Protein AF-A0A968T0X5-F1 (afdb_monomer)

Foldseek 3Di:
DVLVVLCVVCVVVVVVVCVDPLNVLLLDPPNDLVSVLLVLLQCLQQQVVQLVCLVVLDDCVVLVHDSVLLRLNVLSQQLQCLSVVHPVSNVSRHHDPDHDDRNHPVSSLSVSLVSLVVLVVLLSSLVSCCVVPVDDSNRRSVRNCSPPVCSVVSNVVSVVSVVVD

Secondary structure (DSSP, 8-state):
-HHHHHHHHHHHHHHHHHHSHHHHHHHSTT--HHHHHHHHHHHHHHHHHHHHHHHTTS-SGGGT--SGGG--HHHHHHHHHHHHTSGGGGGGPPP---PPP--SHHHHHHHHHHHHHHHHHHHHHHHHHHHHH---GGGT-TGGGTTGGGHHHHHHHHHHHTT--

Mean predicted aligned error: 5.22 Å

pLDDT: mean 86.16, std 9.93, range [54.34, 97.31]

Solvent-accessible surface area (backbone atoms only — not comparable to full-atom values): 9370 Å² total; per-residue (Å²): 108,73,67,61,50,50,53,63,71,45,42,67,58,51,55,52,52,60,65,34,70,74,54,43,45,67,74,37,96,80,50,48,71,64,59,51,52,53,48,42,21,49,46,40,20,45,43,43,65,50,50,58,50,49,67,69,47,51,70,39,68,85,65,79,39,75,59,77,83,67,62,50,44,71,31,34,52,51,21,35,29,60,70,52,80,30,74,72,38,61,74,72,28,54,76,55,86,82,68,82,83,60,88,38,64,69,44,41,53,54,50,49,51,53,58,54,53,47,50,61,62,28,40,59,55,39,52,56,50,20,71,76,68,72,40,41,56,92,63,45,32,27,46,43,41,74,51,61,93,43,48,82,53,52,56,54,56,53,53,55,59,68,69,77,111

Radius of gyration: 16.0 Å; Cα contacts (8 Å, |Δi|>4): 145; chains: 1; bounding box: 40×32×46 Å

Sequence (165 aa):
MLFERLKATTSPYHQRLEGEPLSRSLLAPTATLNDYVYILQTNLGFYAPLEDRLGKACDWAALDFNYEQRRKTPLIEQDLRVLGGGDTALLYAPECNRLPPIGSVAAALGALYVLEGATLGGQLIARHIAMRRKLHPQNGCAFYNSYGDQVGRSGRRLELLCRSK

Nearest PDB structures (foldseek):
  1we1-assembly4_D  TM=6.663E-01  e=1.879E-02  Synechocystis sp. PCC 6803
  5d8q-assembly1_I  TM=4.904E-01  e=5.288E-01  Pseudomonas aeruginosa PAO1
  5d8r-assembly1_B-2  TM=4.919E-01  e=1.247E+00  Pseudomonas aeruginosa PAO1

Structure (mmCIF, N/CA/C/O backbone):
data_AF-A0A968T0X5-F1
#
_entry.id   AF-A0A968T0X5-F1
#
loop_
_atom_site.group_PDB
_atom_site.id
_atom_site.type_symbol
_atom_site.label_atom_id
_atom_site.label_alt_id
_atom_site.label_comp_id
_atom_site.label_asym_id
_atom_site.label_entity_id
_atom_site.label_seq_id
_atom_site.pdbx_PDB_ins_code
_atom_site.Cartn_x
_atom_site.Cartn_y
_atom_site.Cartn_z
_atom_site.occupancy
_atom_site.B_iso_or_equiv
_atom_site.auth_seq_id
_atom_site.auth_comp_id
_atom_site.auth_asym_id
_atom_site.auth_atom_id
_atom_site.pdbx_PDB_model_num
ATOM 1 N N . MET A 1 1 ? -5.440 4.174 -25.454 1.00 71.75 1 MET A N 1
ATOM 2 C CA . MET A 1 1 ? -4.170 4.516 -24.767 1.00 71.75 1 MET A CA 1
ATOM 3 C C . MET A 1 1 ? -3.863 3.461 -23.707 1.00 71.75 1 MET A C 1
ATOM 5 O O . MET A 1 1 ? -4.793 2.797 -23.264 1.00 71.75 1 MET A O 1
ATOM 9 N N . LEU A 1 2 ? -2.593 3.270 -23.329 1.00 80.94 2 LEU A N 1
ATOM 10 C CA . LEU A 1 2 ? -2.148 2.196 -22.421 1.00 80.94 2 LEU A CA 1
ATOM 11 C C . LEU A 1 2 ? -2.913 2.168 -21.085 1.00 80.94 2 LEU A C 1
ATOM 13 O O . LEU A 1 2 ? -3.330 1.099 -20.656 1.00 80.94 2 LEU A O 1
ATOM 17 N N . PHE A 1 3 ? -3.172 3.328 -20.481 1.00 79.62 3 PHE A N 1
ATOM 18 C CA . PHE A 1 3 ? -3.880 3.433 -19.200 1.00 79.62 3 PHE A CA 1
ATOM 19 C C . PHE A 1 3 ? -5.331 2.932 -19.265 1.00 79.62 3 PHE A C 1
ATOM 21 O O . PHE A 1 3 ? -5.768 2.193 -18.389 1.00 79.62 3 PHE A O 1
ATOM 28 N N . GLU A 1 4 ? -6.054 3.251 -20.343 1.00 81.88 4 GLU A N 1
ATOM 29 C CA . GLU A 1 4 ? -7.405 2.722 -20.583 1.00 81.88 4 GLU A CA 1
ATOM 30 C C . GLU A 1 4 ? -7.393 1.204 -20.777 1.00 81.88 4 GLU A C 1
ATOM 32 O O . GLU A 1 4 ? -8.282 0.510 -20.290 1.00 81.88 4 GLU A O 1
ATOM 37 N N . ARG A 1 5 ? -6.356 0.663 -21.434 1.00 87.06 5 ARG A N 1
ATOM 38 C CA . ARG A 1 5 ? -6.193 -0.793 -21.562 1.00 87.06 5 ARG A CA 1
ATOM 39 C C . ARG A 1 5 ? -5.915 -1.429 -20.204 1.00 87.06 5 ARG A C 1
ATOM 41 O O . ARG A 1 5 ? -6.578 -2.404 -19.875 1.00 87.06 5 ARG A O 1
ATOM 48 N 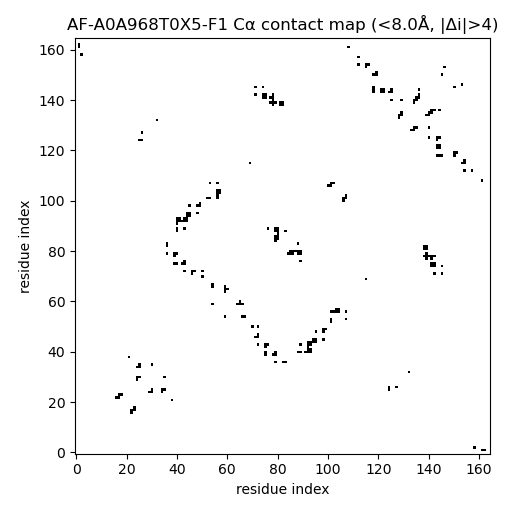N . LEU A 1 6 ? -5.000 -0.869 -19.410 1.00 87.12 6 LEU A N 1
ATOM 49 C CA . LEU A 1 6 ? -4.724 -1.345 -18.052 1.00 87.12 6 LEU A CA 1
ATOM 50 C C . LEU A 1 6 ? -6.005 -1.342 -17.217 1.00 87.12 6 LEU A C 1
ATOM 52 O O . LEU A 1 6 ? -6.410 -2.403 -16.762 1.00 87.12 6 LEU A O 1
ATOM 56 N N . LYS A 1 7 ? -6.717 -0.214 -17.156 1.00 85.69 7 LYS A N 1
ATOM 57 C CA . LYS A 1 7 ? -7.981 -0.081 -16.420 1.00 85.69 7 LYS A CA 1
ATOM 58 C C . LYS A 1 7 ? -9.022 -1.109 -16.859 1.00 85.69 7 LYS A C 1
ATOM 60 O O . LYS A 1 7 ? -9.622 -1.768 -16.016 1.00 85.69 7 LYS A O 1
ATOM 65 N N . ALA A 1 8 ? -9.232 -1.263 -18.166 1.00 87.88 8 ALA A N 1
ATOM 66 C CA . ALA A 1 8 ? -10.190 -2.228 -18.695 1.00 87.88 8 ALA A CA 1
ATOM 67 C C . ALA A 1 8 ? -9.787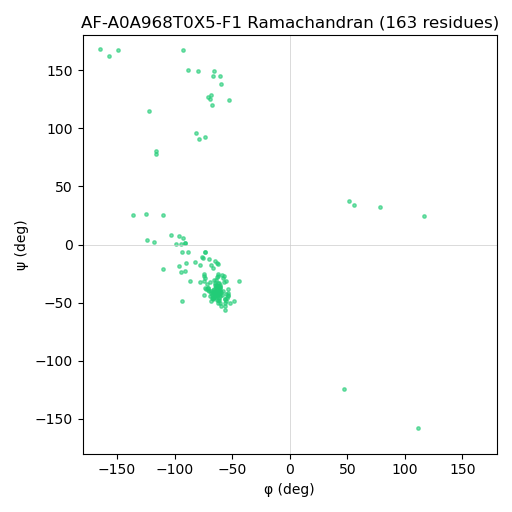 -3.674 -18.362 1.00 87.88 8 ALA A C 1
ATOM 69 O O . ALA A 1 8 ? -10.622 -4.464 -17.933 1.00 87.88 8 ALA A O 1
ATOM 70 N N . THR A 1 9 ? -8.505 -4.014 -18.517 1.00 90.44 9 THR A N 1
ATOM 71 C CA . THR A 1 9 ? -8.004 -5.377 -18.273 1.00 90.44 9 THR A CA 1
ATOM 72 C C . THR A 1 9 ? -7.895 -5.740 -16.792 1.00 90.44 9 THR A C 1
ATOM 74 O O . THR A 1 9 ? -8.041 -6.912 -16.454 1.00 90.44 9 THR A O 1
ATOM 77 N N . THR A 1 10 ? -7.696 -4.769 -15.894 1.00 89.44 10 THR A N 1
ATOM 78 C CA . THR A 1 10 ? -7.648 -5.012 -14.444 1.00 89.44 10 THR A CA 1
ATOM 79 C C . THR A 1 10 ? -9.014 -4.895 -13.768 1.00 89.44 10 THR A C 1
ATOM 81 O O . THR A 1 10 ? -9.182 -5.391 -12.654 1.00 89.44 10 THR A O 1
ATOM 84 N N . SER A 1 11 ? -10.015 -4.294 -14.425 1.00 89.06 11 SER A N 1
ATOM 85 C CA . SER A 1 11 ? -11.348 -4.056 -13.849 1.00 89.06 11 SER A CA 1
ATOM 86 C C . SER A 1 11 ? -12.032 -5.311 -13.277 1.00 89.06 11 SER A C 1
ATOM 88 O O . SER A 1 11 ? -12.527 -5.211 -12.152 1.00 89.06 11 SER A O 1
ATOM 90 N N . PRO A 1 12 ? -12.021 -6.490 -13.936 1.00 93.06 12 PRO A N 1
ATOM 91 C CA . PRO A 1 12 ? -12.631 -7.694 -13.363 1.00 93.06 12 PRO A CA 1
ATOM 92 C C . PRO A 1 12 ? -11.971 -8.138 -12.050 1.00 93.06 12 PRO A C 1
ATOM 94 O O . PRO A 1 12 ? -12.641 -8.639 -11.148 1.00 93.06 12 PRO A O 1
ATOM 97 N N . TYR A 1 13 ? -10.659 -7.926 -11.912 1.00 90.62 13 TYR A N 1
ATOM 98 C CA . TYR A 1 13 ? -9.922 -8.263 -10.694 1.00 90.62 13 TYR A CA 1
ATOM 99 C C . TYR A 1 13 ? -10.243 -7.296 -9.550 1.00 90.62 13 TYR A C 1
ATOM 101 O O . TYR A 1 13 ? -10.403 -7.746 -8.417 1.00 90.62 13 TYR A O 1
ATOM 109 N N . HIS A 1 14 ? -10.406 -6.000 -9.842 1.00 85.44 14 HIS A N 1
ATOM 110 C CA . HIS A 1 14 ? -10.876 -5.021 -8.856 1.00 85.44 14 HIS A CA 1
ATOM 111 C C . HIS A 1 14 ? -12.283 -5.362 -8.352 1.00 85.44 14 HIS A C 1
ATOM 113 O O . HIS A 1 14 ? -12.488 -5.445 -7.146 1.00 85.44 14 HIS A O 1
ATOM 119 N N . GLN A 1 15 ? -13.219 -5.661 -9.259 1.00 87.00 15 GLN A N 1
ATOM 120 C CA . GLN A 1 15 ? -14.587 -6.047 -8.892 1.00 87.00 15 GLN A CA 1
ATOM 121 C C . GLN A 1 15 ? -14.621 -7.316 -8.037 1.00 87.00 15 GLN A C 1
ATOM 123 O O . GLN A 1 15 ? -15.385 -7.397 -7.076 1.00 87.00 15 GLN A O 1
ATOM 128 N N . ARG A 1 16 ? -13.778 -8.309 -8.360 1.00 89.88 16 ARG A N 1
ATOM 129 C CA . ARG A 1 16 ? -13.670 -9.524 -7.548 1.00 89.88 16 ARG A CA 1
ATOM 130 C C . ARG A 1 16 ? -13.169 -9.205 -6.144 1.00 89.88 16 ARG A C 1
ATOM 132 O O . ARG A 1 16 ? -13.777 -9.661 -5.186 1.00 89.88 16 ARG A O 1
ATOM 139 N N . LEU A 1 17 ? -12.106 -8.405 -6.034 1.00 86.56 17 LEU A N 1
ATOM 140 C CA . LEU A 1 17 ? -11.536 -8.000 -4.749 1.00 86.56 17 LEU A CA 1
ATOM 141 C C . LEU A 1 17 ? -12.554 -7.228 -3.896 1.00 86.56 17 LEU A C 1
ATOM 143 O O . LEU A 1 17 ? -12.722 -7.536 -2.726 1.00 86.56 17 LEU A O 1
ATOM 147 N N . GLU A 1 18 ? -13.293 -6.286 -4.485 1.00 83.81 18 GLU A N 1
ATOM 148 C CA . GLU A 1 18 ? -14.370 -5.545 -3.807 1.00 83.81 18 GLU A CA 1
ATOM 149 C C . GLU A 1 18 ? -15.518 -6.456 -3.330 1.00 83.81 18 GLU A C 1
ATOM 151 O O . GLU A 1 18 ? -16.237 -6.135 -2.379 1.00 83.81 18 GLU A O 1
ATOM 156 N N . GLY A 1 19 ? -15.693 -7.607 -3.983 1.00 85.19 19 GLY A N 1
ATOM 157 C CA . GLY A 1 19 ? -16.648 -8.642 -3.604 1.00 85.19 19 GLY A CA 1
ATOM 158 C C . GLY A 1 19 ? -16.211 -9.522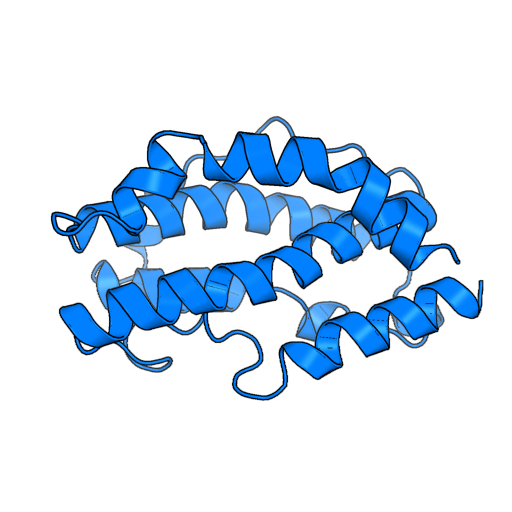 -2.432 1.00 85.19 19 GLY A C 1
ATOM 159 O O . GLY A 1 19 ? -17.071 -10.181 -1.842 1.00 85.19 19 GLY A O 1
ATOM 160 N N . GLU A 1 20 ? -14.921 -9.537 -2.083 1.00 88.81 20 GLU A N 1
ATOM 161 C CA . GLU A 1 20 ? -14.388 -10.413 -1.040 1.00 88.81 20 GLU A CA 1
ATOM 162 C C . GLU A 1 20 ? -14.933 -10.036 0.351 1.00 88.81 20 GLU A C 1
ATOM 164 O O . GLU A 1 20 ? -15.104 -8.848 0.662 1.00 88.81 20 GLU A O 1
ATOM 169 N N . PRO A 1 21 ? -15.174 -11.024 1.236 1.00 86.31 21 PRO A N 1
ATOM 170 C CA . PRO A 1 21 ? -15.717 -10.779 2.572 1.00 86.31 21 PRO A CA 1
ATOM 171 C C . PRO A 1 21 ? -14.923 -9.749 3.382 1.00 86.31 21 PRO A C 1
ATOM 173 O O . PRO A 1 21 ? -15.522 -8.915 4.059 1.00 86.31 21 PRO A O 1
ATOM 176 N N . LEU A 1 22 ? -13.591 -9.770 3.269 1.00 82.00 22 LEU A N 1
ATOM 177 C CA . LEU A 1 22 ? -12.699 -8.855 3.982 1.00 82.00 22 LEU A CA 1
ATOM 178 C C . LEU A 1 22 ? -12.857 -7.396 3.523 1.00 82.00 22 LEU A C 1
ATOM 180 O O . LEU A 1 22 ? -12.848 -6.480 4.340 1.00 82.00 22 LEU A O 1
ATOM 184 N N . SER A 1 23 ? -13.044 -7.160 2.223 1.00 82.50 23 SER A N 1
ATOM 185 C CA . SER A 1 23 ? -13.263 -5.810 1.691 1.00 82.50 23 SER A CA 1
ATOM 186 C C . SER A 1 23 ? -14.642 -5.272 2.073 1.00 82.50 23 SER A C 1
ATOM 188 O O . SER A 1 23 ? -14.786 -4.096 2.411 1.00 82.50 23 SER A O 1
ATOM 190 N N . ARG A 1 24 ? -15.659 -6.140 2.082 1.00 84.44 24 ARG A N 1
ATOM 191 C CA . ARG A 1 24 ? -17.026 -5.771 2.471 1.00 84.44 24 ARG A CA 1
ATOM 192 C C . ARG A 1 24 ? -17.170 -5.504 3.964 1.00 84.44 24 ARG A C 1
ATOM 194 O O . ARG A 1 24 ? -17.888 -4.575 4.333 1.00 84.44 24 ARG A O 1
ATOM 201 N N . SER A 1 25 ? -16.505 -6.285 4.816 1.00 83.31 25 SER A N 1
ATOM 202 C CA . SER A 1 25 ? -16.604 -6.126 6.271 1.00 83.31 25 SER A CA 1
ATOM 203 C C . SER A 1 25 ? -16.135 -4.745 6.723 1.00 83.31 25 SER A C 1
ATOM 205 O O . SER A 1 25 ? -16.746 -4.152 7.608 1.00 83.31 25 SER A O 1
ATOM 207 N N . LEU A 1 26 ? -15.128 -4.178 6.055 1.00 82.19 26 LEU A N 1
ATOM 208 C CA . LEU A 1 26 ? -14.586 -2.869 6.402 1.00 82.19 26 LEU A CA 1
ATOM 209 C C . LEU A 1 26 ? -15.538 -1.707 6.107 1.00 82.19 26 LEU A C 1
ATOM 211 O O . LEU A 1 26 ? -15.543 -0.705 6.820 1.00 82.19 26 LEU A O 1
ATOM 215 N N . LEU A 1 27 ? -16.357 -1.845 5.064 1.00 83.38 27 LEU A N 1
ATOM 216 C CA . LEU A 1 27 ? -17.381 -0.868 4.688 1.00 83.38 27 LEU A CA 1
ATOM 217 C C . LEU A 1 27 ? -18.719 -1.127 5.394 1.00 83.38 27 LEU A C 1
ATOM 219 O O . LEU A 1 27 ? -19.640 -0.311 5.310 1.00 83.38 27 LEU A O 1
ATOM 223 N N . ALA A 1 28 ? -18.840 -2.238 6.123 1.00 85.38 28 ALA A N 1
ATOM 224 C CA . ALA A 1 28 ? -20.053 -2.567 6.845 1.00 85.38 28 ALA A CA 1
ATOM 225 C C . ALA A 1 28 ? -20.314 -1.561 7.980 1.00 85.38 28 ALA A C 1
ATOM 227 O O . ALA A 1 28 ? -19.381 -1.048 8.614 1.00 85.38 28 ALA A O 1
ATOM 228 N N . PRO A 1 29 ? -21.590 -1.305 8.322 1.00 82.88 29 PRO A N 1
ATOM 229 C CA . PRO A 1 29 ? -21.921 -0.491 9.480 1.00 82.88 29 PRO A CA 1
ATOM 230 C C . PRO A 1 29 ? -21.461 -1.065 10.824 1.00 82.88 29 PR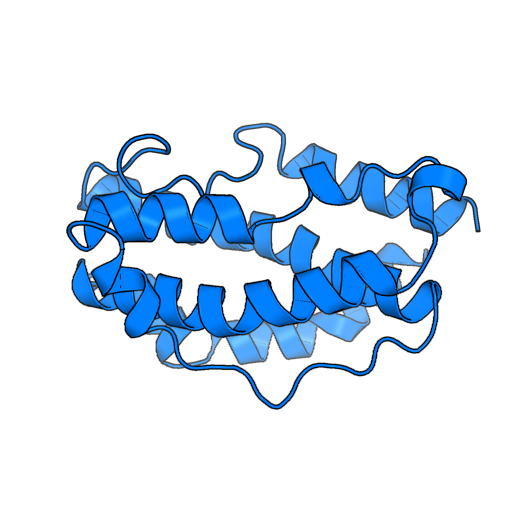O A C 1
ATOM 232 O O . PRO A 1 29 ? -21.408 -0.335 11.810 1.00 82.88 29 PRO A O 1
ATOM 235 N N . THR A 1 30 ? -21.139 -2.350 10.873 1.00 85.75 30 THR A N 1
ATOM 236 C CA . THR A 1 30 ? -20.701 -3.058 12.077 1.00 85.75 30 THR A CA 1
ATOM 237 C C . THR A 1 30 ? -19.180 -3.124 12.214 1.00 85.75 30 THR A C 1
ATOM 239 O O . THR A 1 30 ? -18.707 -3.680 13.199 1.00 85.75 30 THR A O 1
ATOM 242 N N . ALA A 1 31 ? -18.418 -2.550 11.271 1.00 86.81 31 ALA A N 1
ATOM 243 C CA . ALA A 1 31 ? -16.958 -2.600 11.272 1.00 86.81 31 ALA A CA 1
ATOM 244 C C . ALA A 1 31 ? -16.358 -2.116 12.607 1.00 86.81 31 ALA A C 1
ATOM 246 O O . ALA A 1 31 ? -16.610 -0.999 13.095 1.00 86.81 31 ALA A O 1
ATOM 247 N N . THR A 1 32 ? -15.545 -2.976 13.209 1.00 87.50 32 THR A N 1
ATOM 248 C CA . THR A 1 32 ? -14.844 -2.718 14.464 1.00 87.50 32 THR A CA 1
ATOM 249 C C . THR A 1 32 ? -13.450 -2.149 14.216 1.00 87.50 32 THR A C 1
ATOM 251 O O . THR A 1 32 ? -12.934 -2.157 13.099 1.00 87.50 32 THR A O 1
ATOM 254 N N . LEU A 1 33 ? -12.821 -1.631 15.275 1.00 88.88 33 LEU A N 1
ATOM 255 C CA . LEU A 1 33 ? -11.412 -1.249 15.197 1.00 88.88 33 LEU A CA 1
ATOM 256 C C . LEU A 1 33 ? -10.516 -2.477 14.957 1.00 88.88 33 LEU A C 1
ATOM 258 O O . LEU A 1 33 ? -9.547 -2.377 14.214 1.00 88.88 33 LEU A O 1
ATOM 262 N N . ASN A 1 34 ? -10.872 -3.633 15.522 1.00 89.56 34 ASN A N 1
ATOM 263 C CA . ASN A 1 34 ? -10.122 -4.873 15.327 1.00 89.56 34 ASN A CA 1
ATOM 264 C C . ASN A 1 34 ? -10.180 -5.348 13.870 1.00 89.56 34 ASN A C 1
ATOM 266 O O . ASN A 1 34 ? -9.157 -5.767 13.342 1.00 89.56 34 ASN A O 1
ATOM 270 N N . ASP A 1 35 ? -11.329 -5.209 13.198 1.00 88.88 35 ASP A N 1
ATOM 271 C CA . ASP A 1 35 ? -11.450 -5.521 11.764 1.00 88.88 35 ASP A CA 1
ATOM 272 C C . ASP A 1 35 ? -10.521 -4.636 10.925 1.00 88.88 35 ASP A C 1
ATOM 274 O O . ASP A 1 35 ? -9.871 -5.095 9.986 1.00 88.88 35 ASP A O 1
ATOM 278 N N . TYR A 1 36 ? -10.420 -3.357 11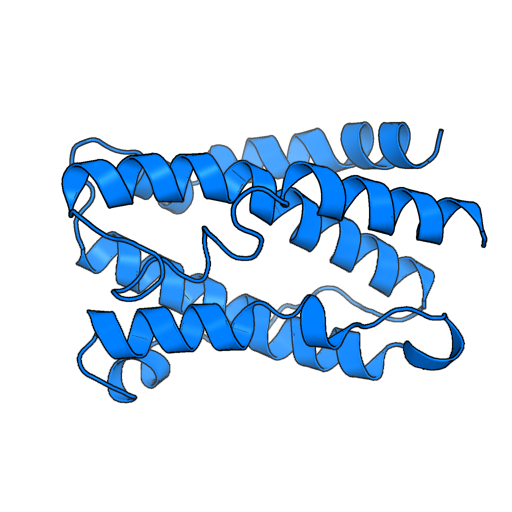.291 1.00 90.50 36 TYR A N 1
ATOM 279 C CA . TYR A 1 36 ? -9.526 -2.421 10.625 1.00 90.50 36 TYR A CA 1
ATOM 280 C C . TYR A 1 36 ? -8.048 -2.755 10.860 1.00 90.50 36 TYR A C 1
ATOM 282 O O . TYR A 1 36 ? -7.281 -2.812 9.900 1.00 90.50 36 TYR A O 1
ATOM 290 N N . VAL A 1 37 ? -7.657 -3.037 12.107 1.00 92.06 37 VAL A N 1
ATOM 291 C CA . VAL A 1 37 ? -6.294 -3.475 12.451 1.00 92.06 37 VAL A CA 1
ATOM 292 C C . VAL A 1 37 ? -5.934 -4.766 11.714 1.00 92.06 37 VAL A C 1
ATOM 294 O O . VAL A 1 37 ? -4.854 -4.851 11.135 1.00 92.06 37 VAL A O 1
ATOM 297 N N . TYR A 1 38 ? -6.852 -5.731 11.649 1.00 91.81 38 TYR A N 1
ATOM 298 C CA . TYR A 1 38 ? -6.653 -6.982 10.919 1.00 91.81 38 TYR A CA 1
ATOM 299 C C . TYR A 1 38 ? -6.418 -6.754 9.417 1.00 91.81 38 TYR A C 1
ATOM 301 O O . TYR A 1 38 ? -5.562 -7.392 8.799 1.00 91.81 38 TYR A O 1
ATOM 309 N N . ILE A 1 39 ? -7.123 -5.795 8.813 1.00 91.25 39 ILE A N 1
ATOM 310 C CA . ILE A 1 39 ? -6.899 -5.424 7.412 1.00 91.25 39 ILE A CA 1
ATOM 311 C C . ILE A 1 39 ? -5.562 -4.718 7.223 1.00 91.25 39 ILE A C 1
ATOM 313 O O . ILE A 1 39 ? -4.868 -5.000 6.250 1.00 91.25 39 ILE A O 1
ATOM 317 N N . LEU A 1 40 ? -5.166 -3.834 8.139 1.00 93.75 40 LEU A N 1
ATOM 318 C CA . LEU A 1 40 ? -3.842 -3.215 8.096 1.00 93.75 40 LEU A CA 1
ATOM 319 C C . LEU A 1 40 ? -2.729 -4.265 8.221 1.00 93.75 40 LEU A C 1
ATOM 321 O O . LEU A 1 40 ? -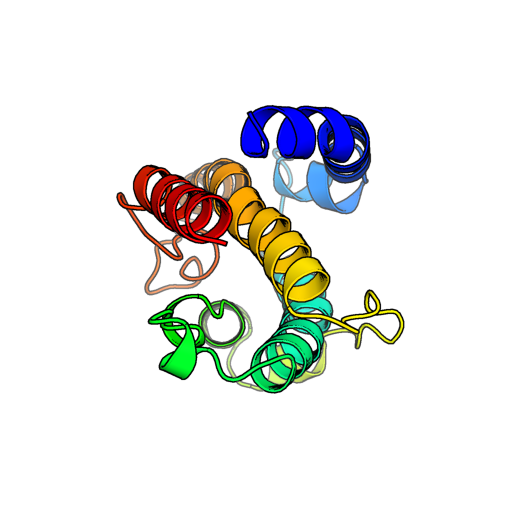1.772 -4.208 7.460 1.00 93.75 40 LEU A O 1
ATOM 325 N N . GLN A 1 41 ? -2.880 -5.263 9.093 1.00 95.12 41 GLN A N 1
ATOM 326 C CA . GLN A 1 41 ? -1.960 -6.403 9.209 1.00 95.12 41 GLN A CA 1
ATOM 327 C C . GLN A 1 41 ? -1.897 -7.219 7.916 1.00 95.12 41 GLN A C 1
ATOM 329 O O . GLN A 1 41 ? -0.811 -7.519 7.423 1.00 95.12 41 GLN A O 1
ATOM 334 N N . THR A 1 42 ? -3.054 -7.528 7.328 1.00 93.38 42 THR A N 1
ATOM 335 C CA . THR A 1 42 ? -3.141 -8.241 6.044 1.00 93.38 42 THR A CA 1
ATOM 336 C C . THR A 1 42 ? -2.464 -7.449 4.922 1.00 93.38 42 THR A C 1
ATOM 338 O O . THR A 1 42 ? -1.707 -8.009 4.130 1.00 93.38 42 THR A O 1
ATOM 341 N N . ASN A 1 43 ? -2.682 -6.132 4.880 1.00 93.94 43 ASN A N 1
ATOM 342 C CA . ASN A 1 43 ? -2.017 -5.243 3.936 1.00 93.94 43 ASN A CA 1
ATOM 343 C C . ASN A 1 43 ? -0.509 -5.192 4.188 1.00 93.94 43 ASN A C 1
ATOM 345 O O . ASN A 1 43 ? 0.239 -5.312 3.228 1.00 93.94 43 ASN A O 1
ATOM 349 N N . LEU A 1 44 ? -0.046 -5.073 5.437 1.00 96.69 44 LEU A N 1
ATOM 350 C CA . LEU A 1 44 ? 1.384 -5.068 5.765 1.00 96.69 44 LEU A CA 1
ATOM 351 C C . LEU A 1 44 ? 2.071 -6.327 5.229 1.00 96.69 44 LEU A C 1
ATOM 353 O O . LEU A 1 44 ? 3.084 -6.233 4.539 1.00 96.69 44 LEU A O 1
ATOM 357 N N . GLY A 1 45 ? 1.458 -7.485 5.471 1.00 96.38 45 GLY A N 1
ATOM 358 C CA . GLY A 1 45 ? 1.938 -8.784 5.017 1.00 96.38 45 GLY A CA 1
ATOM 359 C C . GLY A 1 45 ? 2.085 -8.934 3.500 1.00 96.38 45 GLY A C 1
ATOM 360 O O . GLY A 1 45 ? 2.908 -9.719 3.032 1.00 96.38 45 GLY A O 1
ATOM 361 N N . PHE A 1 46 ? 1.313 -8.171 2.722 1.00 95.56 46 PHE A N 1
ATOM 362 C CA . PHE A 1 46 ? 1.400 -8.126 1.261 1.00 95.56 46 PHE A CA 1
ATOM 363 C C . PHE A 1 46 ? 2.319 -7.008 0.751 1.00 95.56 46 PHE A C 1
ATOM 365 O O . PHE A 1 46 ? 3.172 -7.251 -0.104 1.00 95.56 46 PHE A O 1
ATOM 372 N N . TYR A 1 47 ? 2.146 -5.787 1.263 1.00 96.56 47 TYR A N 1
ATOM 373 C CA . TYR A 1 47 ? 2.859 -4.596 0.810 1.00 96.56 47 TYR A CA 1
ATOM 374 C C . TYR A 1 47 ? 4.350 -4.680 1.122 1.00 96.56 47 TYR A C 1
ATOM 376 O O . TYR A 1 47 ? 5.140 -4.429 0.219 1.00 96.56 47 TYR A O 1
ATOM 384 N N . ALA A 1 48 ? 4.744 -5.081 2.335 1.00 96.88 48 ALA A N 1
ATOM 385 C CA . ALA A 1 48 ? 6.151 -5.094 2.732 1.00 96.88 48 ALA A CA 1
ATOM 386 C C . ALA A 1 48 ? 7.033 -5.932 1.784 1.00 96.88 48 ALA A C 1
ATOM 388 O O . ALA A 1 48 ? 7.945 -5.373 1.165 1.00 96.88 48 ALA A O 1
ATOM 389 N N . PRO A 1 49 ? 6.753 -7.231 1.554 1.00 96.62 49 PRO A N 1
ATOM 390 C CA . PRO A 1 49 ? 7.621 -8.036 0.701 1.00 96.62 49 PRO A CA 1
ATOM 391 C C . PRO A 1 49 ? 7.451 -7.713 -0.798 1.00 96.62 49 PRO A C 1
ATOM 393 O O . PRO A 1 49 ? 8.387 -7.905 -1.582 1.00 96.62 49 PRO A O 1
ATOM 396 N N . LEU A 1 50 ? 6.290 -7.196 -1.231 1.00 96.75 50 LEU A N 1
ATOM 397 C CA . LEU A 1 50 ? 6.106 -6.722 -2.608 1.00 96.75 50 LEU A CA 1
ATOM 398 C C . LEU A 1 50 ? 6.912 -5.449 -2.882 1.00 96.75 50 LEU A C 1
ATOM 400 O O . LEU A 1 50 ? 7.545 -5.341 -3.933 1.00 96.75 50 LEU A O 1
ATOM 404 N N . GLU A 1 51 ? 6.894 -4.493 -1.957 1.00 96.50 51 GLU A N 1
ATOM 405 C CA . GLU A 1 51 ? 7.623 -3.237 -2.092 1.00 96.50 51 GLU A CA 1
ATOM 406 C C . GLU A 1 51 ? 9.133 -3.464 -2.075 1.00 96.50 51 GLU A C 1
ATOM 408 O O . GLU A 1 51 ? 9.846 -2.932 -2.922 1.00 96.50 51 GLU A O 1
ATOM 413 N N . ASP A 1 52 ? 9.623 -4.356 -1.217 1.00 95.25 52 ASP A N 1
ATOM 414 C CA . ASP A 1 52 ? 11.034 -4.747 -1.230 1.00 95.25 52 ASP A CA 1
ATOM 415 C C . ASP A 1 52 ? 11.453 -5.385 -2.564 1.00 95.25 52 ASP A C 1
ATOM 417 O O . ASP A 1 52 ? 12.564 -5.158 -3.054 1.00 95.25 52 ASP A O 1
ATOM 421 N N . ARG A 1 53 ? 10.567 -6.172 -3.188 1.00 95.62 53 ARG A N 1
ATOM 422 C CA . ARG A 1 53 ? 10.807 -6.742 -4.522 1.00 95.62 53 ARG A CA 1
ATOM 423 C C . ARG A 1 53 ? 10.810 -5.667 -5.606 1.00 95.62 53 ARG A C 1
ATOM 425 O O . ARG A 1 53 ? 11.654 -5.714 -6.496 1.00 95.62 53 ARG A O 1
ATOM 432 N N . LEU A 1 54 ? 9.891 -4.707 -5.536 1.00 95.94 54 LEU A N 1
ATOM 433 C CA . LEU A 1 54 ? 9.812 -3.594 -6.483 1.00 95.94 54 LEU A CA 1
ATOM 434 C C . LEU A 1 54 ? 11.023 -2.669 -6.374 1.00 95.94 54 LEU A C 1
ATOM 436 O O . LEU A 1 54 ? 11.584 -2.305 -7.404 1.00 95.94 54 LEU A O 1
ATOM 440 N N . GLY A 1 55 ? 11.486 -2.355 -5.164 1.00 94.62 55 GLY A N 1
ATOM 441 C CA . GLY A 1 55 ? 12.692 -1.551 -4.947 1.00 94.62 55 GLY A CA 1
ATOM 442 C C . GLY A 1 55 ? 13.944 -2.157 -5.592 1.00 94.62 55 GLY A C 1
ATOM 443 O O . GLY A 1 55 ? 14.826 -1.427 -6.028 1.00 94.62 55 GLY A O 1
ATOM 444 N N . LYS A 1 56 ? 13.987 -3.489 -5.731 1.00 94.00 56 LYS A N 1
ATOM 445 C CA . LYS A 1 56 ? 15.087 -4.243 -6.360 1.00 94.00 56 LYS A CA 1
ATOM 446 C C . LYS A 1 56 ? 14.875 -4.530 -7.853 1.00 94.00 56 LYS A C 1
ATOM 448 O O . LYS A 1 56 ? 15.767 -5.080 -8.491 1.00 94.00 56 LYS A O 1
ATOM 453 N N . ALA A 1 57 ? 13.707 -4.209 -8.413 1.00 93.06 57 ALA A N 1
ATOM 454 C CA . ALA A 1 57 ? 13.331 -4.618 -9.767 1.00 93.06 57 ALA A CA 1
ATOM 455 C C . ALA A 1 57 ? 14.074 -3.854 -10.874 1.00 93.06 57 ALA A C 1
ATOM 457 O O . ALA A 1 57 ? 14.260 -4.386 -11.970 1.00 93.06 57 ALA A O 1
ATOM 458 N N . CYS A 1 58 ? 14.466 -2.608 -10.610 1.00 92.06 58 CYS A N 1
ATOM 459 C CA . CYS A 1 58 ? 15.239 -1.777 -11.525 1.00 92.06 58 CYS A CA 1
ATOM 460 C C . CYS A 1 58 ? 15.849 -0.571 -10.807 1.00 92.06 58 CYS A C 1
ATOM 462 O O . CYS A 1 58 ? 15.449 -0.229 -9.695 1.00 92.06 58 CYS A O 1
ATOM 464 N N . ASP A 1 59 ? 16.772 0.113 -11.481 1.00 92.94 59 ASP A N 1
ATOM 465 C CA . ASP A 1 59 ? 17.272 1.412 -11.039 1.00 92.94 59 ASP A CA 1
ATOM 466 C C . ASP A 1 59 ? 16.211 2.499 -11.279 1.00 92.94 59 ASP A C 1
ATOM 468 O O . ASP A 1 59 ? 16.099 3.076 -12.362 1.00 92.94 59 ASP A O 1
ATOM 472 N N . TRP A 1 60 ? 15.387 2.749 -10.262 1.00 91.56 60 TRP A N 1
ATOM 473 C CA . TRP A 1 60 ? 14.332 3.761 -10.312 1.00 91.56 60 TRP A CA 1
ATOM 474 C C . TRP A 1 60 ? 14.873 5.185 -10.458 1.00 91.56 60 TRP A C 1
ATOM 476 O O . TRP A 1 60 ? 14.228 6.018 -11.098 1.00 91.56 60 TRP A O 1
ATOM 486 N N . ALA A 1 61 ? 16.064 5.461 -9.921 1.00 89.69 61 ALA A N 1
ATOM 487 C CA . ALA A 1 61 ? 16.696 6.769 -10.042 1.00 89.69 61 ALA A CA 1
ATOM 488 C C . ALA A 1 61 ? 17.109 7.041 -11.495 1.00 89.69 61 ALA A C 1
ATOM 490 O O . ALA A 1 61 ? 16.850 8.129 -12.007 1.00 89.69 61 ALA A O 1
ATOM 491 N N . ALA A 1 62 ? 17.632 6.034 -12.203 1.00 90.06 62 ALA A N 1
ATOM 492 C CA . ALA A 1 62 ? 17.910 6.129 -13.640 1.00 90.06 62 ALA A CA 1
ATOM 493 C C . ALA A 1 62 ? 16.648 6.336 -14.504 1.00 90.06 62 ALA A C 1
ATOM 495 O O . ALA A 1 62 ? 16.744 6.727 -15.669 1.00 90.06 62 ALA A O 1
ATOM 496 N N . LEU A 1 63 ? 15.457 6.082 -13.951 1.00 86.69 63 LEU A N 1
ATOM 497 C CA . LEU A 1 63 ? 14.165 6.346 -14.589 1.00 86.69 63 LEU A CA 1
ATOM 498 C C . LEU A 1 63 ? 13.543 7.691 -14.178 1.00 86.69 63 LEU A C 1
ATOM 500 O O . LEU A 1 63 ? 12.395 7.940 -14.542 1.00 86.69 63 LEU A O 1
ATOM 504 N N . ASP A 1 64 ? 14.266 8.531 -13.428 1.00 88.31 64 ASP A N 1
ATOM 505 C CA . ASP A 1 64 ? 13.757 9.777 -12.832 1.00 88.31 64 ASP A CA 1
ATOM 506 C C . ASP A 1 64 ? 12.458 9.551 -12.027 1.00 88.31 64 ASP A C 1
ATOM 508 O O . ASP A 1 64 ? 11.501 10.332 -12.047 1.00 88.31 64 ASP A O 1
ATOM 512 N N . PHE A 1 65 ? 12.394 8.411 -11.329 1.00 86.56 65 PHE A N 1
ATOM 513 C CA . PHE A 1 65 ? 11.233 8.001 -10.552 1.00 86.56 65 PHE A CA 1
ATOM 514 C C . PHE A 1 65 ? 11.604 7.771 -9.088 1.00 86.56 65 PHE A C 1
ATOM 516 O O . PHE A 1 65 ? 12.335 6.847 -8.741 1.00 86.56 65 PHE A O 1
ATOM 523 N N . ASN A 1 66 ? 11.050 8.590 -8.192 1.00 89.50 66 ASN A N 1
ATOM 524 C CA . ASN A 1 66 ? 11.250 8.416 -6.755 1.00 89.50 66 ASN A CA 1
ATOM 525 C C . ASN A 1 66 ? 10.340 7.302 -6.214 1.00 89.50 66 ASN A C 1
ATOM 527 O O . ASN A 1 66 ? 9.199 7.558 -5.822 1.00 89.50 66 ASN A O 1
ATOM 531 N N . TYR A 1 67 ? 10.853 6.071 -6.216 1.00 91.81 67 TYR A N 1
ATOM 532 C CA . TYR A 1 67 ? 10.142 4.896 -5.716 1.00 91.81 67 TYR A CA 1
ATOM 533 C C . TYR A 1 67 ? 9.855 4.964 -4.208 1.00 91.81 67 TYR A C 1
ATOM 535 O O . TYR A 1 67 ? 8.747 4.635 -3.788 1.00 91.81 67 TYR A O 1
ATOM 543 N N . GLU A 1 68 ? 10.791 5.461 -3.396 1.00 91.44 68 GLU A N 1
ATOM 544 C CA . GLU A 1 68 ? 10.627 5.507 -1.935 1.00 91.44 68 GLU A CA 1
ATOM 545 C C . GLU A 1 68 ? 9.418 6.350 -1.506 1.00 91.44 68 GLU A C 1
ATOM 547 O O . GLU A 1 68 ? 8.676 5.958 -0.610 1.00 91.44 68 GLU A O 1
ATOM 552 N N . GLN A 1 69 ? 9.123 7.451 -2.208 1.00 89.75 69 GLN A N 1
ATOM 553 C CA . GLN A 1 69 ? 7.916 8.257 -1.953 1.00 89.75 69 GLN A CA 1
ATOM 554 C C . GLN A 1 69 ? 6.597 7.523 -2.254 1.00 89.75 69 GLN A C 1
ATOM 556 O O . GLN A 1 69 ? 5.519 7.996 -1.886 1.00 89.75 69 GLN A O 1
ATOM 561 N N . ARG A 1 70 ? 6.647 6.395 -2.969 1.00 90.12 70 ARG A N 1
ATOM 562 C CA . ARG A 1 70 ? 5.466 5.598 -3.329 1.00 90.12 70 ARG A CA 1
ATOM 563 C C . ARG A 1 70 ? 5.154 4.524 -2.307 1.00 90.12 70 ARG A C 1
ATOM 565 O O . ARG A 1 70 ? 3.988 4.138 -2.211 1.00 90.12 70 ARG A O 1
ATOM 572 N N . ARG A 1 71 ? 6.142 4.111 -1.513 1.00 94.44 71 ARG A N 1
ATOM 573 C CA . ARG A 1 71 ? 5.998 3.044 -0.525 1.00 94.44 71 ARG A CA 1
ATOM 574 C C . ARG A 1 71 ? 4.927 3.363 0.511 1.00 94.44 71 ARG A C 1
ATOM 576 O O . ARG A 1 71 ? 4.793 4.494 0.978 1.00 94.44 71 ARG A O 1
ATOM 583 N N . LYS A 1 72 ? 4.139 2.346 0.840 1.00 94.94 72 LYS A N 1
ATOM 584 C CA . LYS A 1 72 ? 3.006 2.376 1.768 1.00 94.94 72 LYS A CA 1
ATOM 585 C C . LYS A 1 72 ? 3.291 1.627 3.048 1.00 94.94 72 LYS A C 1
ATOM 587 O O . LYS A 1 72 ? 2.663 1.940 4.055 1.00 94.94 72 LYS A O 1
ATOM 592 N N . THR A 1 73 ? 4.264 0.719 3.030 1.00 97.06 73 THR A N 1
ATOM 593 C CA . THR A 1 73 ? 4.688 -0.042 4.210 1.00 97.06 73 THR A CA 1
ATOM 594 C C . THR A 1 73 ? 4.918 0.855 5.434 1.00 97.06 73 THR A C 1
ATOM 596 O O . THR A 1 73 ? 4.280 0.594 6.453 1.00 97.06 73 THR A O 1
ATOM 599 N N . PRO A 1 74 ? 5.666 1.980 5.353 1.00 96.62 74 PRO A N 1
ATOM 600 C CA . PRO A 1 74 ? 5.882 2.831 6.527 1.00 96.62 74 PRO A CA 1
ATOM 601 C C . PRO A 1 74 ? 4.590 3.430 7.104 1.00 96.62 74 PRO A C 1
ATOM 603 O O . PRO A 1 74 ? 4.466 3.593 8.315 1.00 96.62 74 PRO A O 1
ATOM 606 N N . LEU A 1 75 ? 3.607 3.732 6.247 1.00 96.12 75 LEU A N 1
ATOM 607 C CA . LEU A 1 75 ? 2.317 4.290 6.662 1.00 96.12 75 LEU A CA 1
ATOM 608 C C . LEU A 1 75 ? 1.434 3.229 7.329 1.00 96.12 75 LEU A C 1
ATOM 610 O O . LEU A 1 75 ? 0.747 3.526 8.302 1.00 96.12 75 LEU A O 1
ATOM 614 N N . ILE A 1 76 ? 1.471 1.989 6.829 1.00 96.31 76 ILE A N 1
ATOM 615 C CA . ILE A 1 76 ? 0.752 0.864 7.438 1.00 96.31 76 ILE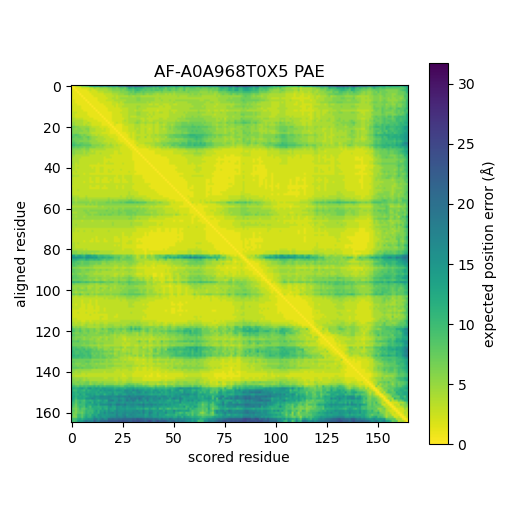 A CA 1
ATOM 616 C C . ILE A 1 76 ? 1.337 0.558 8.820 1.00 96.31 76 ILE A C 1
ATOM 618 O O . ILE A 1 76 ? 0.590 0.404 9.783 1.00 96.31 76 ILE A O 1
ATOM 622 N N . GLU A 1 77 ? 2.666 0.511 8.942 1.00 97.31 77 GLU A N 1
ATOM 623 C CA . GLU A 1 77 ? 3.321 0.294 10.233 1.00 97.31 77 GLU A CA 1
ATOM 624 C C . GLU A 1 77 ? 3.023 1.418 11.227 1.00 97.31 77 GLU A C 1
ATOM 626 O O . GLU A 1 77 ? 2.773 1.150 12.401 1.00 97.31 77 GLU A O 1
ATOM 631 N N . GLN A 1 78 ? 3.036 2.676 10.774 1.00 96.69 78 GLN A N 1
ATOM 632 C CA . GLN A 1 78 ? 2.650 3.818 11.600 1.00 96.69 78 GLN A CA 1
ATOM 633 C C . GLN A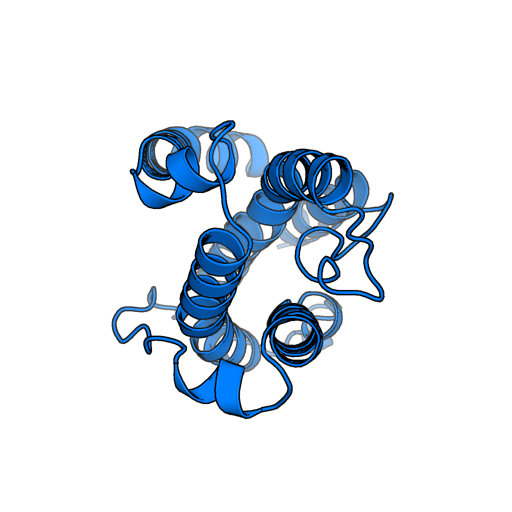 1 78 ? 1.233 3.633 12.152 1.00 96.69 78 GLN A C 1
ATOM 635 O O . GLN A 1 78 ? 1.030 3.756 13.361 1.00 96.69 78 GLN A O 1
ATOM 640 N N . ASP A 1 79 ? 0.269 3.303 11.291 1.00 96.19 79 ASP A N 1
ATOM 641 C CA . ASP A 1 79 ? -1.114 3.098 11.716 1.00 96.19 79 ASP A CA 1
ATOM 642 C C . ASP A 1 79 ? -1.236 1.931 12.702 1.00 96.19 79 ASP A C 1
ATOM 644 O O . ASP A 1 79 ? -1.898 2.058 13.731 1.00 96.19 79 ASP A O 1
ATOM 648 N N . LEU A 1 80 ? -0.547 0.817 12.449 1.00 96.62 80 LEU A N 1
ATOM 649 C CA . LEU A 1 80 ? -0.553 -0.341 13.343 1.00 96.62 80 LEU A CA 1
ATOM 650 C C . LEU A 1 80 ? 0.060 -0.040 14.710 1.00 96.62 80 LEU A C 1
ATOM 652 O O . LEU A 1 80 ? -0.514 -0.445 15.719 1.00 96.62 80 LEU A O 1
ATOM 656 N N . ARG A 1 81 ? 1.172 0.701 14.775 1.00 95.94 81 ARG A N 1
ATOM 657 C CA . ARG A 1 81 ? 1.778 1.092 16.059 1.00 95.94 81 ARG A CA 1
ATOM 658 C C . ARG A 1 81 ? 0.831 1.962 16.876 1.00 95.94 81 ARG A C 1
ATOM 660 O O . ARG A 1 81 ? 0.700 1.753 18.080 1.00 95.94 81 ARG A O 1
ATOM 667 N N . VAL A 1 82 ? 0.150 2.904 16.225 1.00 94.94 82 VAL A N 1
ATOM 668 C CA . VAL A 1 82 ? -0.798 3.800 16.896 1.00 94.94 82 VAL A CA 1
ATOM 669 C C . VAL A 1 82 ? -2.033 3.048 17.396 1.00 94.94 82 VAL A C 1
ATOM 671 O O . VAL A 1 82 ? -2.481 3.282 18.516 1.00 94.94 82 VAL A O 1
ATOM 674 N N . LEU A 1 83 ? -2.589 2.147 16.586 1.00 92.69 83 LEU A N 1
ATOM 675 C CA . LEU A 1 83 ? -3.857 1.481 16.895 1.00 92.69 83 LEU A CA 1
ATOM 676 C C . LEU A 1 83 ? -3.700 0.221 17.750 1.00 92.69 83 LEU A C 1
ATOM 678 O O . LEU A 1 83 ? -4.604 -0.116 18.509 1.00 92.69 83 LEU A O 1
ATOM 682 N N . GLY A 1 84 ? -2.582 -0.489 17.605 1.00 83.81 84 GLY A N 1
ATOM 683 C CA . GLY A 1 84 ? -2.330 -1.786 18.232 1.00 83.81 84 GLY A CA 1
ATOM 684 C C . GLY A 1 84 ? -1.393 -1.742 19.441 1.00 83.81 84 GLY A C 1
ATOM 685 O O . GLY A 1 84 ? -1.016 -2.795 19.946 1.00 83.81 84 GLY A O 1
ATOM 686 N N . GLY A 1 85 ? -1.023 -0.548 19.917 1.00 81.31 85 GLY A N 1
ATOM 687 C CA . GLY A 1 85 ? -0.227 -0.388 21.137 1.00 81.31 85 GLY A CA 1
ATOM 688 C C . GLY A 1 85 ? 1.270 -0.663 20.962 1.00 81.31 85 GLY A C 1
ATOM 689 O O . GLY A 1 85 ? 1.913 -1.126 21.902 1.00 81.31 85 GLY A O 1
ATOM 690 N N . GLY A 1 86 ? 1.827 -0.370 19.782 1.00 89.38 86 GLY A N 1
ATOM 691 C CA . GLY A 1 86 ? 3.259 -0.482 19.483 1.00 89.38 86 GLY A CA 1
ATOM 692 C C . GLY A 1 86 ? 3.618 -1.599 18.500 1.00 89.38 86 GLY A C 1
ATOM 693 O O . GLY A 1 86 ? 2.792 -2.041 17.701 1.00 89.38 86 GLY A O 1
ATOM 694 N N . ASP A 1 87 ? 4.876 -2.044 18.537 1.00 92.00 87 ASP A N 1
ATOM 695 C CA . ASP A 1 87 ? 5.437 -2.976 17.544 1.00 92.00 87 ASP A CA 1
ATOM 696 C C . ASP A 1 87 ? 4.847 -4.392 17.609 1.00 92.00 87 ASP A C 1
ATOM 698 O O . ASP A 1 87 ? 4.916 -5.140 16.636 1.00 92.00 87 ASP A O 1
ATOM 702 N N . THR A 1 88 ? 4.201 -4.762 18.718 1.00 91.06 88 THR A N 1
ATOM 703 C CA . THR A 1 88 ? 3.502 -6.050 18.853 1.00 91.06 88 THR A CA 1
ATOM 704 C C . THR A 1 88 ? 2.437 -6.238 17.775 1.00 91.06 88 THR A C 1
ATOM 706 O O . THR A 1 88 ? 2.236 -7.354 17.305 1.00 91.06 88 THR A O 1
ATOM 709 N N . ALA A 1 89 ? 1.799 -5.153 17.326 1.00 89.62 89 ALA A N 1
ATOM 710 C CA . ALA A 1 89 ? 0.795 -5.179 16.269 1.00 89.62 89 ALA A CA 1
ATOM 711 C C . ALA A 1 89 ? 1.356 -5.639 14.914 1.00 89.62 89 ALA A C 1
ATOM 713 O O . ALA A 1 89 ? 0.614 -6.214 14.116 1.00 89.62 89 ALA A O 1
ATOM 714 N N . LEU A 1 90 ? 2.651 -5.408 14.668 1.00 94.31 90 LEU A N 1
ATOM 715 C CA . LEU A 1 90 ? 3.338 -5.778 13.429 1.00 94.31 90 LEU A CA 1
ATOM 716 C C . LEU A 1 90 ? 3.593 -7.289 13.357 1.00 94.31 90 LEU A C 1
ATOM 718 O O . LEU A 1 90 ? 3.550 -7.868 12.277 1.00 94.31 90 LEU A O 1
ATOM 722 N N . LEU A 1 91 ? 3.793 -7.939 14.510 1.00 92.88 91 LEU A N 1
ATOM 723 C CA . LEU A 1 91 ? 4.098 -9.373 14.608 1.00 92.88 91 LEU A CA 1
ATOM 724 C C . LEU A 1 91 ? 2.936 -10.276 14.170 1.00 92.88 91 LEU A C 1
ATOM 726 O O . LEU A 1 91 ? 3.146 -11.443 13.856 1.00 92.88 91 LEU A O 1
ATOM 730 N N . TYR A 1 92 ? 1.714 -9.745 14.153 1.00 92.81 92 TYR A N 1
ATOM 731 C CA . TYR A 1 92 ? 0.516 -10.473 13.729 1.00 92.81 92 TYR A CA 1
ATOM 732 C C . TYR A 1 92 ? 0.219 -10.327 12.229 1.00 92.81 92 TYR A C 1
ATOM 734 O O . TYR A 1 92 ? -0.784 -10.861 11.755 1.00 92.81 92 TYR A O 1
ATOM 742 N N . ALA A 1 93 ? 1.049 -9.600 11.472 1.00 93.94 93 ALA A N 1
ATOM 743 C CA . ALA A 1 93 ? 0.889 -9.497 10.028 1.00 93.94 93 ALA A CA 1
ATOM 744 C C . ALA A 1 93 ? 1.179 -10.854 9.357 1.00 93.94 93 ALA A C 1
ATOM 746 O O . ALA A 1 93 ? 2.287 -11.375 9.494 1.00 93.94 93 ALA A O 1
ATOM 747 N N . PRO A 1 94 ? 0.216 -11.447 8.627 1.00 93.69 94 PRO A N 1
ATOM 748 C CA . PRO A 1 94 ? 0.448 -12.709 7.939 1.00 93.69 94 PRO A CA 1
ATOM 749 C C . PRO A 1 94 ? 1.389 -12.496 6.752 1.00 93.69 94 PRO A C 1
ATOM 751 O O . PRO A 1 94 ? 1.113 -11.675 5.883 1.00 93.69 94 PRO A O 1
ATOM 754 N N . GLU A 1 95 ? 2.476 -13.256 6.662 1.00 91.56 95 GLU A N 1
ATOM 755 C CA . GLU A 1 95 ? 3.407 -13.124 5.539 1.00 91.56 95 GLU A CA 1
ATOM 756 C C . GLU A 1 95 ? 2.785 -13.616 4.220 1.00 91.56 95 GLU A C 1
ATOM 758 O O . GLU A 1 95 ? 2.322 -14.757 4.099 1.00 91.56 95 GLU A O 1
ATOM 763 N N . CYS A 1 96 ? 2.789 -12.761 3.190 1.00 92.31 96 CYS A N 1
ATOM 764 C CA . CYS A 1 96 ? 2.345 -13.151 1.859 1.00 92.31 96 CYS A CA 1
ATOM 765 C C . CYS A 1 96 ? 3.459 -13.885 1.097 1.00 92.31 96 CYS A C 1
ATOM 767 O O . C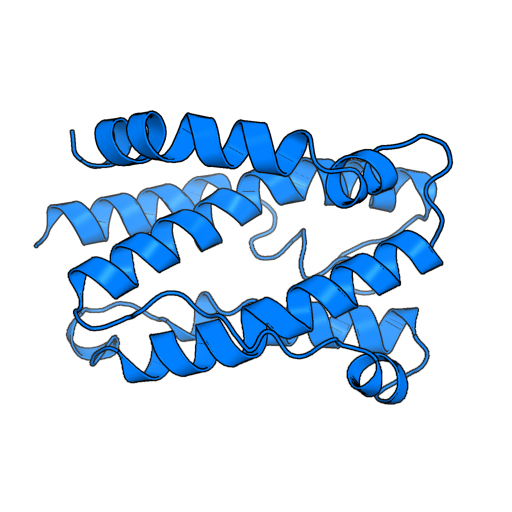YS A 1 96 ? 4.281 -13.284 0.408 1.00 92.31 96 CYS A O 1
ATOM 769 N N . ASN A 1 97 ? 3.419 -15.216 1.135 1.00 88.00 97 ASN A N 1
ATOM 770 C CA . ASN A 1 97 ? 4.403 -16.064 0.449 1.00 88.00 97 ASN A CA 1
ATOM 771 C C . ASN A 1 97 ? 4.211 -16.152 -1.077 1.00 88.00 97 ASN A C 1
ATOM 773 O O . ASN A 1 97 ? 5.077 -16.655 -1.795 1.00 88.00 97 ASN A O 1
ATOM 777 N N . ARG A 1 98 ? 3.074 -15.679 -1.604 1.00 92.19 98 ARG A N 1
ATOM 778 C CA . ARG A 1 98 ? 2.737 -15.760 -3.032 1.00 92.19 98 ARG A CA 1
ATOM 779 C C . ARG A 1 98 ? 2.628 -14.372 -3.652 1.00 92.19 98 ARG A C 1
ATOM 781 O O . ARG A 1 98 ? 1.542 -13.867 -3.917 1.00 92.19 98 ARG A O 1
ATOM 788 N N . LEU A 1 99 ? 3.787 -13.791 -3.928 1.00 92.06 99 LEU A N 1
ATOM 789 C CA . LEU A 1 99 ? 3.901 -12.501 -4.600 1.00 92.06 99 LEU A CA 1
ATOM 790 C C . LEU A 1 99 ? 3.928 -12.630 -6.129 1.00 92.06 99 LEU A C 1
ATOM 792 O O . LEU A 1 99 ? 4.459 -13.620 -6.647 1.00 92.06 99 LEU A O 1
ATOM 796 N N . PRO A 1 100 ? 3.439 -11.617 -6.870 1.00 89.56 100 PRO A N 1
ATOM 797 C CA . PRO A 1 100 ? 3.557 -11.594 -8.321 1.00 89.56 100 PRO A CA 1
ATOM 798 C C . PRO A 1 100 ? 5.035 -11.614 -8.758 1.00 89.56 100 PRO A C 1
ATOM 800 O O . PRO A 1 100 ? 5.900 -11.039 -8.080 1.00 89.56 100 PRO A O 1
ATOM 803 N N . PRO A 1 101 ? 5.358 -12.273 -9.882 1.00 92.12 101 PRO A N 1
ATOM 804 C CA . PRO A 1 101 ? 6.700 -12.224 -10.441 1.00 92.12 101 PRO A CA 1
ATOM 805 C C . PRO A 1 101 ? 6.990 -10.815 -10.973 1.00 92.12 101 PRO A C 1
ATOM 807 O O . PRO A 1 101 ? 6.221 -10.271 -11.762 1.00 92.12 101 PRO A O 1
ATOM 810 N N . ILE A 1 102 ? 8.123 -10.241 -10.567 1.00 94.44 102 ILE A N 1
ATOM 811 C CA . ILE A 1 102 ? 8.610 -8.946 -11.056 1.00 94.44 102 ILE A CA 1
ATOM 812 C C . ILE A 1 102 ? 9.935 -9.201 -11.778 1.00 94.44 102 ILE A C 1
ATOM 814 O O . ILE A 1 102 ? 11.006 -9.084 -11.196 1.00 94.44 102 ILE A O 1
ATOM 818 N N . GLY A 1 103 ? 9.843 -9.657 -13.030 1.00 91.75 103 GLY A N 1
ATOM 819 C CA . GLY A 1 103 ? 11.005 -10.035 -13.847 1.00 91.75 103 GLY A CA 1
ATOM 820 C C . GLY A 1 103 ? 11.466 -8.961 -14.836 1.00 91.75 103 GLY A C 1
ATOM 821 O O . GLY A 1 103 ? 12.384 -9.202 -15.612 1.00 91.75 103 GLY A O 1
ATOM 822 N N . SER A 1 104 ? 10.802 -7.804 -14.874 1.00 92.38 104 SER A N 1
ATOM 823 C CA . SER A 1 104 ? 11.119 -6.720 -15.807 1.00 92.38 104 SER A CA 1
ATOM 824 C C . SER A 1 104 ? 10.627 -5.366 -15.299 1.00 92.38 104 SER A C 1
ATOM 826 O O . SER A 1 104 ? 9.717 -5.296 -14.469 1.00 92.38 104 SER A O 1
ATOM 828 N N . VAL A 1 105 ? 11.171 -4.285 -15.869 1.00 90.88 105 VAL A N 1
ATOM 829 C CA . VAL A 1 105 ? 10.699 -2.908 -15.630 1.00 90.88 105 VAL A CA 1
ATOM 830 C C . VAL A 1 105 ? 9.206 -2.779 -15.946 1.00 90.88 105 VAL A C 1
ATOM 832 O O . VAL A 1 105 ? 8.459 -2.197 -15.169 1.00 90.88 105 VAL A O 1
ATOM 835 N N . ALA A 1 106 ? 8.738 -3.375 -17.048 1.00 89.94 106 ALA A N 1
ATOM 836 C CA . ALA A 1 106 ? 7.325 -3.340 -17.421 1.00 89.94 106 ALA A CA 1
ATOM 837 C C . ALA A 1 106 ? 6.428 -4.035 -16.380 1.00 89.94 106 ALA A C 1
ATOM 839 O O . ALA A 1 106 ? 5.367 -3.514 -16.038 1.00 89.94 106 ALA A O 1
ATOM 840 N N . ALA A 1 107 ? 6.865 -5.176 -15.831 1.00 92.25 107 ALA A N 1
ATOM 841 C CA . ALA A 1 107 ? 6.146 -5.858 -14.755 1.00 92.25 107 ALA A CA 1
ATOM 842 C C . ALA A 1 107 ? 6.117 -5.016 -13.468 1.00 92.25 107 ALA A C 1
ATOM 844 O O . ALA A 1 107 ? 5.077 -4.924 -12.817 1.00 92.25 107 ALA A O 1
ATOM 845 N N . ALA A 1 108 ? 7.228 -4.352 -13.133 1.00 93.62 108 ALA A N 1
ATOM 846 C CA . ALA A 1 108 ? 7.310 -3.464 -11.977 1.00 93.62 108 ALA A CA 1
ATOM 847 C C . ALA A 1 108 ? 6.377 -2.248 -12.116 1.00 93.62 108 ALA A C 1
ATOM 849 O O . ALA A 1 108 ? 5.638 -1.923 -11.187 1.00 93.62 108 ALA A O 1
ATOM 850 N N . LEU A 1 109 ? 6.341 -1.624 -13.297 1.00 90.25 109 LEU A N 1
ATOM 851 C CA . LEU A 1 109 ? 5.418 -0.529 -13.610 1.00 90.25 109 LEU A CA 1
ATOM 852 C C . LEU A 1 109 ? 3.951 -0.979 -13.570 1.00 90.25 109 LEU A C 1
ATOM 854 O O . LEU A 1 109 ? 3.104 -0.255 -13.052 1.00 90.25 109 LEU A O 1
ATOM 858 N N . GLY A 1 110 ? 3.648 -2.185 -14.059 1.00 90.19 110 GLY A N 1
ATOM 859 C CA . GLY A 1 110 ? 2.309 -2.771 -13.970 1.00 90.19 110 GLY A CA 1
ATOM 860 C C . GLY A 1 110 ? 1.859 -3.015 -12.525 1.00 90.19 110 GLY A C 1
ATOM 861 O O . GLY A 1 110 ? 0.722 -2.711 -12.173 1.00 90.19 110 GLY A O 1
ATOM 862 N N . ALA A 1 111 ? 2.754 -3.500 -11.662 1.00 92.94 111 ALA A N 1
ATOM 863 C CA . ALA A 1 111 ? 2.468 -3.653 -10.237 1.00 92.94 111 ALA A CA 1
ATOM 864 C C . ALA A 1 111 ? 2.266 -2.293 -9.548 1.00 92.94 111 ALA A C 1
ATOM 866 O O . ALA A 1 111 ? 1.287 -2.114 -8.825 1.00 92.94 111 ALA A O 1
ATOM 867 N N . LEU A 1 112 ? 3.128 -1.309 -9.830 1.00 90.94 112 LEU A N 1
ATOM 868 C CA . LEU A 1 112 ? 2.961 0.061 -9.339 1.00 90.94 112 LEU A CA 1
ATOM 869 C C . LEU A 1 112 ? 1.628 0.668 -9.780 1.00 90.94 112 LEU A C 1
ATOM 871 O O . LEU A 1 112 ? 0.966 1.307 -8.973 1.00 90.94 112 LEU A O 1
ATOM 875 N N . TYR A 1 113 ? 1.188 0.429 -11.017 1.00 89.31 113 TYR A N 1
ATOM 876 C CA . TYR A 1 113 ? -0.128 0.867 -11.486 1.00 89.31 113 TYR A CA 1
ATOM 877 C C . TYR A 1 113 ? -1.264 0.375 -10.586 1.00 89.31 113 TYR A C 1
ATOM 879 O O . TYR A 1 113 ? -2.127 1.166 -10.200 1.00 89.31 113 TYR A O 1
ATOM 887 N N . VAL A 1 114 ? -1.238 -0.903 -10.206 1.00 89.75 114 VAL A N 1
ATOM 888 C CA . VAL A 1 114 ? -2.251 -1.480 -9.317 1.00 89.75 114 VAL A CA 1
ATOM 889 C C . VAL A 1 114 ? -2.169 -0.868 -7.916 1.00 89.75 114 VAL A C 1
ATOM 891 O O . VAL A 1 114 ? -3.200 -0.471 -7.374 1.00 89.75 114 VAL A O 1
ATOM 894 N N . LEU A 1 115 ? -0.966 -0.741 -7.343 1.00 90.56 115 LEU A N 1
ATOM 895 C CA . LEU A 1 115 ? -0.781 -0.175 -6.000 1.00 90.56 115 LEU A CA 1
ATOM 896 C C . LEU A 1 115 ? -1.193 1.300 -5.930 1.00 90.56 115 LEU A C 1
ATOM 898 O O . LEU A 1 115 ? -1.870 1.712 -4.989 1.00 90.56 115 LEU A O 1
ATOM 902 N N . GLU A 1 116 ? -0.843 2.091 -6.943 1.00 87.12 116 GLU A N 1
ATOM 903 C CA . GLU A 1 116 ? -1.262 3.487 -7.051 1.00 87.12 116 GLU A CA 1
ATOM 904 C C . GLU A 1 116 ? -2.780 3.599 -7.230 1.00 87.12 116 GLU A C 1
ATOM 906 O O . GLU A 1 116 ? -3.416 4.423 -6.573 1.00 87.12 116 GLU A O 1
ATOM 911 N N . GLY A 1 117 ? -3.389 2.740 -8.054 1.00 81.88 117 GLY A N 1
ATOM 912 C CA . GLY A 1 117 ? -4.842 2.674 -8.218 1.00 81.88 117 GLY A CA 1
ATOM 913 C C . GLY A 1 117 ? -5.579 2.319 -6.923 1.00 81.88 117 GLY A C 1
ATOM 914 O O . GLY A 1 117 ? -6.628 2.898 -6.634 1.00 81.88 117 GLY A O 1
ATOM 915 N N . ALA A 1 118 ? -5.006 1.440 -6.095 1.00 84.19 118 ALA A N 1
ATOM 916 C CA . ALA A 1 118 ? -5.580 1.061 -4.805 1.00 84.19 118 ALA A CA 1
ATOM 917 C C . ALA A 1 118 ? -5.700 2.250 -3.833 1.00 84.19 118 ALA A C 1
ATOM 919 O O . ALA A 1 118 ? -6.616 2.277 -3.010 1.00 84.19 118 ALA A O 1
ATOM 920 N N . THR A 1 119 ? -4.852 3.279 -3.963 1.00 80.44 119 THR A N 1
ATOM 921 C CA . THR A 1 119 ? -4.933 4.478 -3.107 1.00 80.44 119 THR A CA 1
ATOM 922 C C . THR A 1 119 ? -6.211 5.293 -3.325 1.00 80.44 119 THR A C 1
ATOM 924 O O . THR A 1 119 ? -6.723 5.877 -2.373 1.00 80.44 119 THR A O 1
ATOM 927 N N . LEU A 1 120 ? -6.775 5.287 -4.541 1.00 72.06 120 LEU A N 1
ATOM 928 C CA . LEU A 1 120 ? -8.062 5.931 -4.837 1.00 72.06 120 LEU A CA 1
ATOM 929 C C . LEU A 1 120 ? -9.219 5.194 -4.156 1.00 72.06 120 LEU A C 1
ATOM 931 O O . LEU A 1 120 ? -10.027 5.821 -3.475 1.00 72.06 120 LEU A O 1
ATOM 935 N N . GLY A 1 121 ? -9.273 3.866 -4.293 1.00 70.06 121 GLY A N 1
ATOM 936 C CA . GLY A 1 121 ? -10.286 3.043 -3.618 1.00 70.06 121 GLY A CA 1
ATOM 937 C C . GLY A 1 121 ? -10.178 3.131 -2.092 1.00 70.06 121 GLY A C 1
ATOM 938 O O . GLY A 1 121 ? -11.183 3.216 -1.386 1.00 70.06 121 GLY A O 1
ATOM 939 N N . GLY A 1 122 ? -8.946 3.232 -1.592 1.00 77.56 122 GLY A N 1
ATOM 940 C CA . GLY A 1 122 ? -8.629 3.432 -0.186 1.00 77.56 122 GLY A CA 1
ATOM 941 C C . GLY A 1 122 ? -9.248 4.682 0.448 1.00 77.56 122 GLY A C 1
ATOM 942 O O . GLY A 1 122 ? -9.543 4.672 1.641 1.00 77.56 122 GLY A O 1
ATOM 943 N N . GLN A 1 123 ? -9.536 5.733 -0.328 1.00 76.75 123 GLN A N 1
ATOM 944 C CA . GLN A 1 123 ? -10.174 6.942 0.205 1.00 76.75 123 GLN A CA 1
ATOM 945 C C . GLN A 1 123 ? -11.592 6.686 0.728 1.00 76.75 123 GLN A C 1
ATOM 947 O O . GLN A 1 123 ? -12.016 7.324 1.693 1.00 76.75 123 GLN A O 1
ATOM 952 N N . LEU A 1 124 ? -12.339 5.757 0.122 1.00 78.94 124 LEU A N 1
ATOM 953 C CA . LEU A 1 124 ? -13.675 5.394 0.607 1.00 78.94 124 LEU A CA 1
ATOM 954 C C . LEU A 1 124 ? -13.588 4.733 1.984 1.00 78.94 124 LEU A C 1
ATOM 956 O O . LEU A 1 124 ? -14.341 5.089 2.892 1.00 78.94 124 LEU A O 1
ATOM 960 N N . ILE A 1 125 ? -12.613 3.839 2.150 1.00 79.31 125 ILE A N 1
ATOM 961 C CA . ILE A 1 125 ? -12.305 3.187 3.422 1.00 79.31 125 ILE A CA 1
ATOM 962 C C . ILE A 1 125 ? -11.880 4.226 4.466 1.00 79.31 125 ILE A C 1
ATOM 964 O O . ILE A 1 125 ? -12.474 4.271 5.545 1.00 79.31 125 ILE A O 1
ATOM 968 N N . ALA A 1 126 ? -10.927 5.109 4.131 1.00 77.38 126 ALA A N 1
ATOM 969 C CA . ALA A 1 126 ? -10.509 6.203 5.009 1.00 77.38 126 ALA A CA 1
ATOM 970 C C . ALA A 1 126 ? -11.709 7.014 5.491 1.00 77.38 126 ALA A C 1
ATOM 972 O O . ALA A 1 126 ? -11.855 7.220 6.689 1.00 77.38 126 ALA A O 1
ATOM 973 N N . ARG A 1 127 ? -12.593 7.445 4.584 1.00 80.06 127 ARG A N 1
ATOM 974 C CA . ARG A 1 127 ? -13.763 8.263 4.935 1.00 80.06 127 ARG A CA 1
ATOM 975 C C . ARG A 1 127 ? -14.727 7.517 5.851 1.00 80.06 127 ARG A C 1
ATOM 977 O O . ARG A 1 127 ? -15.190 8.095 6.832 1.00 80.06 127 ARG A O 1
ATOM 984 N N . HIS A 1 128 ? -15.018 6.251 5.558 1.00 83.06 128 HIS A N 1
ATOM 985 C CA . HIS A 1 128 ? -15.931 5.444 6.370 1.00 83.06 128 HIS A CA 1
ATOM 986 C C . HIS A 1 128 ? -15.411 5.254 7.798 1.00 83.06 128 HIS A C 1
ATOM 988 O O . HIS A 1 128 ? -16.139 5.494 8.764 1.00 83.06 128 HIS A O 1
ATOM 994 N N . ILE A 1 129 ? -14.138 4.885 7.943 1.00 78.25 129 ILE A N 1
ATOM 995 C CA . ILE A 1 129 ? -13.529 4.609 9.249 1.00 78.25 129 ILE A CA 1
ATOM 996 C C . ILE A 1 129 ? -13.254 5.907 10.012 1.00 78.25 129 ILE A C 1
ATOM 998 O O . ILE A 1 129 ? -13.580 5.995 11.198 1.00 78.25 129 ILE A O 1
ATOM 1002 N N . ALA A 1 130 ? -12.730 6.938 9.340 1.00 79.94 130 ALA A N 1
ATOM 1003 C CA . ALA A 1 130 ? -12.465 8.248 9.933 1.00 79.94 130 ALA A CA 1
ATOM 1004 C C . ALA A 1 130 ? -13.728 8.854 10.550 1.00 79.94 130 ALA A C 1
ATOM 1006 O O . ALA A 1 130 ? -13.696 9.278 11.702 1.00 79.94 130 ALA A O 1
ATOM 1007 N N . MET A 1 131 ? -14.864 8.829 9.840 1.00 79.44 131 MET A N 1
ATOM 1008 C CA . MET A 1 131 ? -16.120 9.372 10.371 1.00 79.44 131 MET A CA 1
ATOM 1009 C C . MET A 1 131 ? -16.612 8.607 11.604 1.00 79.44 131 MET A C 1
ATOM 1011 O O . MET A 1 131 ? -17.045 9.212 12.581 1.00 79.44 131 MET A O 1
ATOM 1015 N N . ARG A 1 132 ? -16.535 7.274 11.584 1.00 81.44 132 ARG A N 1
ATOM 1016 C CA . ARG A 1 132 ? -17.085 6.424 12.654 1.00 81.44 132 ARG A CA 1
ATOM 1017 C C . ARG A 1 132 ? -16.212 6.375 13.901 1.00 81.44 132 ARG A C 1
ATOM 1019 O O . ARG A 1 132 ? -16.727 6.200 15.001 1.00 81.44 132 ARG A O 1
ATOM 1026 N N . ARG A 1 133 ? -14.894 6.482 13.731 1.00 81.06 133 ARG A N 1
ATOM 1027 C CA . ARG A 1 133 ? -13.899 6.269 14.793 1.00 81.06 133 ARG A CA 1
ATOM 1028 C C . ARG A 1 133 ? -13.064 7.511 15.104 1.00 81.06 133 ARG A C 1
ATOM 1030 O O . ARG A 1 133 ? -12.193 7.440 15.960 1.00 81.06 133 ARG A O 1
ATOM 1037 N N . LYS A 1 134 ? -13.342 8.644 14.447 1.00 86.25 134 LYS A N 1
ATOM 1038 C CA . LYS A 1 134 ? -12.586 9.906 14.565 1.00 86.25 134 LYS A CA 1
ATOM 1039 C C . LYS A 1 134 ? -11.090 9.730 14.254 1.00 86.25 134 LYS A C 1
ATOM 1041 O O . LYS A 1 134 ? -10.238 10.395 14.851 1.00 86.25 134 LYS A O 1
ATOM 1046 N N . LEU A 1 135 ? -10.776 8.829 13.318 1.00 88.69 135 LEU A N 1
ATOM 1047 C CA . LEU A 1 135 ? -9.408 8.632 12.843 1.00 88.69 135 LEU A CA 1
ATOM 1048 C C . LEU A 1 135 ? -9.018 9.701 11.814 1.00 88.69 135 LEU A C 1
ATOM 1050 O O . LEU A 1 135 ? -9.847 10.201 11.059 1.00 88.69 135 LEU A O 1
ATOM 1054 N N . HIS A 1 136 ? -7.740 10.024 11.784 1.00 88.12 136 HIS A N 1
ATOM 1055 C CA . HIS A 1 136 ? -7.050 10.982 10.939 1.00 88.12 136 HIS A CA 1
ATOM 1056 C C . HIS A 1 136 ? -5.608 10.482 10.725 1.00 88.12 136 HIS A C 1
ATOM 1058 O O . HIS A 1 136 ? -5.176 9.541 11.399 1.00 88.12 136 HIS A O 1
ATOM 1064 N N . PRO A 1 137 ? -4.843 11.046 9.774 1.00 88.44 137 PRO A N 1
ATOM 1065 C CA . PRO A 1 137 ? -3.537 10.496 9.406 1.00 88.44 137 PRO A CA 1
ATOM 1066 C C . PRO A 1 137 ? -2.563 10.334 10.582 1.00 88.44 137 PRO A C 1
ATOM 1068 O O . PRO A 1 137 ? -1.763 9.410 10.596 1.00 88.44 137 PRO A O 1
ATOM 1071 N N . GLN A 1 138 ? -2.646 11.191 11.600 1.00 89.75 138 GLN A N 1
ATOM 1072 C CA . GLN A 1 138 ? -1.752 11.149 12.758 1.00 89.75 138 GLN A CA 1
ATOM 1073 C C . GLN A 1 138 ? -2.162 10.121 13.821 1.00 89.75 138 GLN A C 1
ATOM 1075 O O . GLN A 1 138 ? -1.344 9.819 14.684 1.00 89.75 138 GLN A O 1
ATOM 1080 N N . ASN A 1 139 ? -3.390 9.586 13.782 1.00 91.12 139 ASN A N 1
ATOM 1081 C CA . ASN A 1 139 ? -3.894 8.683 14.819 1.00 91.12 139 ASN A CA 1
ATOM 1082 C C . ASN A 1 139 ? -4.397 7.318 14.293 1.00 91.12 139 ASN A C 1
ATOM 1084 O O . ASN A 1 139 ? -5.244 6.695 14.932 1.00 91.12 139 ASN A O 1
ATOM 1088 N N . GLY A 1 140 ? -3.882 6.847 13.151 1.00 91.19 140 GLY A N 1
ATOM 1089 C CA . GLY A 1 140 ? -4.200 5.515 12.619 1.00 91.19 140 GLY A CA 1
ATOM 1090 C C . GLY A 1 140 ? -4.916 5.497 11.267 1.00 91.19 140 GLY A C 1
ATOM 1091 O O . GLY A 1 140 ? -5.654 4.558 10.978 1.00 91.19 140 GLY A O 1
ATOM 1092 N N . CYS A 1 141 ? -4.768 6.534 10.441 1.00 92.56 141 CYS A N 1
ATOM 1093 C CA . CYS A 1 141 ? -5.318 6.553 9.081 1.00 92.56 141 CYS A CA 1
ATOM 1094 C C . CYS A 1 141 ? -4.323 7.100 8.041 1.00 92.56 141 CYS A C 1
ATOM 1096 O O . CYS A 1 141 ? -4.731 7.652 7.019 1.00 92.56 141 CYS A O 1
ATOM 1098 N N . ALA A 1 142 ? -3.019 7.009 8.293 1.00 93.00 142 ALA A N 1
ATOM 1099 C CA . ALA A 1 142 ? -1.964 7.458 7.392 1.00 93.00 142 ALA A CA 1
ATOM 1100 C C . ALA A 1 142 ? -1.967 6.676 6.070 1.00 93.00 142 ALA A C 1
ATOM 1102 O O . ALA A 1 142 ? -1.887 7.281 5.001 1.00 93.00 142 ALA A O 1
ATOM 1103 N N . PHE A 1 143 ? -2.129 5.350 6.115 1.00 93.25 143 PHE A N 1
ATOM 1104 C CA . PHE A 1 143 ? -2.085 4.483 4.935 1.00 93.25 143 PHE A CA 1
ATOM 1105 C C . PHE A 1 143 ? -3.161 4.855 3.912 1.00 93.25 143 PHE A C 1
ATOM 1107 O O . PHE A 1 143 ? -2.860 5.161 2.757 1.00 93.25 143 PHE A O 1
ATOM 1114 N N . TYR A 1 144 ? -4.423 4.930 4.326 1.00 88.62 144 TYR A N 1
ATOM 1115 C CA . TYR A 1 144 ? -5.509 5.292 3.413 1.00 88.62 144 TYR A CA 1
ATOM 1116 C C . TYR A 1 144 ? -5.531 6.788 3.038 1.00 88.62 144 TYR A C 1
ATOM 1118 O O . TYR A 1 144 ? -6.263 7.185 2.133 1.00 88.62 144 TYR A O 1
ATOM 1126 N N . ASN A 1 145 ? -4.677 7.607 3.666 1.00 87.06 145 ASN A N 1
ATOM 1127 C CA . ASN A 1 145 ? -4.428 9.010 3.321 1.00 87.06 145 ASN A CA 1
ATOM 1128 C C . ASN A 1 145 ? -3.029 9.242 2.722 1.00 87.06 145 ASN A C 1
ATOM 1130 O O . ASN A 1 145 ? -2.525 10.362 2.757 1.00 87.06 145 ASN A O 1
ATOM 1134 N N . SER A 1 146 ? -2.429 8.212 2.116 1.00 85.50 146 SER A N 1
ATOM 1135 C CA . SER A 1 146 ? -1.057 8.206 1.577 1.00 85.50 146 SER A CA 1
ATOM 1136 C C . SER A 1 146 ? -0.626 9.435 0.775 1.00 85.50 146 SER A C 1
ATOM 1138 O O . SER A 1 146 ? 0.556 9.762 0.746 1.00 85.50 146 SER A O 1
ATOM 1140 N N . TYR A 1 147 ? -1.560 10.084 0.077 1.00 82.94 147 TYR A N 1
ATOM 1141 C CA . TYR A 1 147 ? -1.282 11.281 -0.718 1.00 82.94 147 TYR A CA 1
ATOM 1142 C C . TYR A 1 147 ? -2.142 12.489 -0.331 1.00 82.94 147 TYR A C 1
ATOM 1144 O O . TYR A 1 147 ? -2.073 13.513 -1.010 1.00 82.94 147 TYR A O 1
ATOM 1152 N N . GLY A 1 148 ? -2.974 12.385 0.712 1.00 78.69 148 GLY A N 1
ATOM 1153 C CA . GLY A 1 148 ? -3.974 13.399 1.061 1.00 78.69 148 GLY A CA 1
ATOM 1154 C C . GLY A 1 148 ? -4.785 13.846 -0.161 1.00 78.69 148 GLY A C 1
ATOM 1155 O O . GLY A 1 148 ? -5.314 13.024 -0.911 1.00 78.69 148 GLY A O 1
ATOM 1156 N N . ASP A 1 149 ? -4.800 15.150 -0.429 1.00 68.31 149 ASP A N 1
ATOM 1157 C CA . ASP A 1 149 ? -5.520 15.734 -1.571 1.00 68.31 149 ASP A CA 1
ATOM 1158 C C . ASP A 1 149 ? -4.844 15.475 -2.934 1.00 68.31 149 ASP A C 1
ATOM 1160 O O . ASP A 1 149 ? -5.397 15.782 -3.992 1.00 68.31 149 ASP A O 1
ATOM 1164 N N . GLN A 1 150 ? -3.641 14.890 -2.948 1.00 65.44 150 GLN A N 1
ATOM 1165 C CA . GLN A 1 150 ? -2.864 14.632 -4.164 1.00 65.44 150 GLN A CA 1
ATOM 1166 C C . GLN A 1 150 ? -3.130 13.253 -4.786 1.00 65.44 150 GLN A C 1
ATOM 1168 O O . GLN A 1 150 ? -2.532 12.938 -5.819 1.00 65.44 150 GLN A O 1
ATOM 1173 N N . VAL A 1 151 ? -4.033 12.431 -4.230 1.00 63.84 151 VAL A N 1
ATOM 1174 C CA . VAL A 1 151 ? -4.311 11.070 -4.742 1.00 63.84 151 VAL A CA 1
ATOM 1175 C C . VAL A 1 151 ? -4.649 11.091 -6.244 1.00 63.84 151 VAL A C 1
ATOM 1177 O O . VAL A 1 151 ? -4.067 10.340 -7.027 1.00 63.84 151 VAL A O 1
ATOM 1180 N N . GLY A 1 152 ? -5.483 12.037 -6.696 1.00 60.00 152 GLY A N 1
ATOM 1181 C CA . GLY A 1 152 ? -5.830 12.190 -8.117 1.00 60.00 152 GLY A CA 1
ATOM 1182 C C . GLY A 1 152 ? -4.691 12.700 -9.018 1.00 60.00 152 GLY A C 1
ATOM 1183 O O . GLY A 1 152 ? -4.814 12.677 -10.245 1.00 60.00 152 GLY A O 1
ATOM 1184 N N . ARG A 1 153 ? -3.586 13.203 -8.457 1.00 59.84 153 ARG A N 1
ATOM 1185 C CA . ARG A 1 153 ? -2.372 13.581 -9.207 1.00 59.84 153 ARG A CA 1
ATOM 1186 C C . ARG A 1 153 ? -1.346 12.449 -9.244 1.00 59.84 153 ARG A C 1
ATOM 1188 O O . ARG A 1 153 ? -0.569 12.385 -10.195 1.00 59.84 153 ARG A O 1
ATOM 1195 N N . SER A 1 154 ? -1.388 11.528 -8.279 1.00 60.78 154 SER A N 1
ATOM 1196 C CA . SER A 1 154 ? -0.477 10.381 -8.227 1.00 60.78 154 SER A CA 1
ATOM 1197 C C . SER A 1 154 ? -0.608 9.474 -9.455 1.00 60.78 154 SER A C 1
ATOM 1199 O O . SER A 1 154 ? 0.382 9.234 -10.148 1.00 60.78 154 SER A O 1
ATOM 1201 N N . GLY A 1 155 ? -1.841 9.079 -9.804 1.00 59.59 155 GLY A N 1
ATOM 1202 C CA . GLY A 1 155 ? -2.110 8.229 -10.972 1.00 59.59 155 GLY A CA 1
ATOM 1203 C C . GLY A 1 155 ? -1.701 8.867 -12.306 1.00 59.59 155 GLY A C 1
ATOM 1204 O O . GLY A 1 155 ? -1.138 8.195 -13.167 1.00 59.59 155 GLY A O 1
ATOM 1205 N N . ARG A 1 156 ? -1.876 10.190 -12.445 1.00 60.19 156 ARG A N 1
ATOM 1206 C CA . ARG A 1 156 ? -1.433 10.945 -13.633 1.00 60.19 156 ARG A CA 1
ATOM 1207 C C . ARG A 1 156 ? 0.086 10.941 -13.800 1.00 60.19 156 ARG A C 1
ATOM 1209 O O . ARG A 1 156 ? 0.580 10.896 -14.921 1.00 60.19 156 ARG A O 1
ATOM 1216 N N . ARG A 1 157 ? 0.844 10.964 -12.700 1.00 62.12 157 ARG A N 1
ATOM 1217 C CA . ARG A 1 157 ? 2.314 10.948 -12.751 1.00 62.12 157 ARG A CA 1
ATOM 1218 C C . ARG A 1 157 ? 2.858 9.582 -13.180 1.00 62.12 157 ARG A C 1
ATOM 1220 O O . ARG A 1 157 ? 3.848 9.531 -13.900 1.00 62.12 157 ARG A O 1
ATOM 1227 N N . LEU A 1 158 ? 2.185 8.495 -12.799 1.00 63.84 158 LEU A N 1
ATOM 1228 C CA . LEU A 1 158 ? 2.515 7.151 -13.277 1.00 63.84 158 LEU A CA 1
ATOM 1229 C C . LEU A 1 158 ? 2.137 6.958 -14.756 1.00 63.84 158 LEU A C 1
ATOM 1231 O O . LEU A 1 158 ? 2.879 6.340 -15.515 1.00 63.84 158 LEU A O 1
ATOM 1235 N N . GLU A 1 159 ? 1.013 7.534 -15.184 1.00 65.00 159 GLU A N 1
ATOM 1236 C CA . GLU A 1 159 ? 0.606 7.524 -16.590 1.00 65.00 159 GLU A CA 1
ATOM 1237 C C . GLU A 1 159 ? 1.645 8.204 -17.496 1.00 65.00 159 GLU A C 1
ATOM 1239 O O . GLU A 1 159 ? 1.948 7.685 -18.569 1.00 65.00 159 GLU A O 1
ATOM 1244 N N . LEU A 1 160 ? 2.226 9.325 -17.058 1.00 60.91 160 LEU A N 1
ATOM 1245 C CA . LEU A 1 160 ? 3.291 10.014 -17.795 1.00 60.91 160 LEU A CA 1
ATOM 1246 C C . LEU A 1 160 ? 4.554 9.151 -17.937 1.00 60.91 160 LEU A C 1
ATOM 1248 O O . LEU A 1 160 ? 5.121 9.094 -19.025 1.00 60.91 160 LEU A O 1
ATOM 1252 N N . LEU A 1 161 ? 4.949 8.431 -16.882 1.00 62.84 161 LEU A N 1
ATOM 1253 C CA . LEU A 1 161 ? 6.103 7.525 -16.907 1.00 62.84 161 LEU A CA 1
ATOM 1254 C C . LEU A 1 161 ? 5.905 6.351 -17.879 1.00 62.84 161 LEU A C 1
ATOM 1256 O O . LEU A 1 161 ? 6.837 5.939 -18.559 1.00 62.84 161 LEU A O 1
ATOM 1260 N N . CYS A 1 162 ? 4.681 5.829 -17.981 1.00 63.91 162 CYS A N 1
ATOM 1261 C CA . CYS A 1 162 ? 4.363 4.733 -18.899 1.00 63.91 162 CYS A CA 1
ATOM 1262 C C . CYS A 1 162 ? 4.244 5.178 -20.368 1.00 63.91 162 CYS A C 1
ATOM 1264 O O . CYS A 1 162 ? 4.106 4.328 -21.241 1.00 63.91 162 CYS A O 1
ATOM 1266 N N . ARG A 1 163 ? 4.220 6.489 -20.649 1.00 63.41 163 ARG A N 1
ATOM 1267 C CA . ARG A 1 163 ? 4.153 7.045 -22.013 1.00 63.41 163 ARG A CA 1
ATOM 1268 C C . ARG A 1 163 ? 5.527 7.417 -22.580 1.00 63.41 163 ARG A C 1
ATOM 1270 O O . ARG A 1 163 ? 5.629 7.600 -23.787 1.00 63.41 163 ARG A O 1
ATOM 1277 N N . SER A 1 164 ? 6.548 7.576 -21.736 1.00 57.03 164 SER A N 1
ATOM 1278 C CA . SER A 1 164 ? 7.912 7.968 -22.132 1.00 57.03 164 SER A CA 1
ATOM 1279 C C . SER A 1 164 ? 8.852 6.783 -22.401 1.00 57.03 164 SER A C 1
ATOM 1281 O O . SER A 1 164 ? 10.047 6.985 -22.624 1.00 57.03 164 SER A O 1
ATOM 1283 N N . LYS A 1 165 ? 8.326 5.557 -22.362 1.00 54.34 165 LYS A N 1
ATOM 1284 C CA . LYS A 1 165 ? 9.032 4.286 -22.552 1.00 54.34 165 LYS A CA 1
ATOM 1285 C C . LYS A 1 165 ? 8.265 3.438 -23.556 1.00 54.34 165 LYS A C 1
ATOM 1287 O O . LYS A 1 165 ? 8.942 2.757 -24.350 1.00 54.34 165 LYS A O 1
#